Protein AF-A0A0F9MZQ5-F1 (afdb_monomer)

Structure (mmCIF, N/CA/C/O backbone):
data_AF-A0A0F9MZQ5-F1
#
_entry.id   AF-A0A0F9MZQ5-F1
#
loop_
_atom_site.group_PDB
_atom_site.id
_atom_site.type_symbol
_atom_site.label_atom_id
_atom_site.label_alt_id
_atom_site.label_comp_id
_atom_site.label_asym_id
_atom_site.label_entity_id
_atom_site.label_seq_id
_atom_site.pdbx_PDB_ins_code
_atom_site.Cartn_x
_atom_site.Cartn_y
_atom_site.Cartn_z
_atom_site.occupancy
_atom_site.B_iso_or_equiv
_atom_site.auth_seq_id
_atom_site.auth_comp_id
_atom_site.auth_asym_id
_atom_site.auth_atom_id
_atom_site.pdbx_PDB_model_num
ATOM 1 N N . MET A 1 1 ? -4.445 -7.885 -7.190 1.00 91.69 1 MET A N 1
ATOM 2 C CA . MET A 1 1 ? -5.001 -6.703 -6.508 1.00 91.69 1 MET A CA 1
ATOM 3 C C . MET A 1 1 ? -4.946 -5.538 -7.471 1.00 91.69 1 MET A C 1
ATOM 5 O O . MET A 1 1 ? -3.877 -5.281 -8.011 1.00 91.69 1 MET A O 1
ATOM 9 N N . THR A 1 2 ? -6.073 -4.876 -7.697 1.00 97.69 2 THR A N 1
ATOM 10 C CA . THR A 1 2 ? -6.176 -3.674 -8.535 1.00 97.69 2 THR A CA 1
ATOM 11 C C . THR A 1 2 ? -5.756 -2.412 -7.760 1.00 97.69 2 THR A C 1
ATOM 13 O O 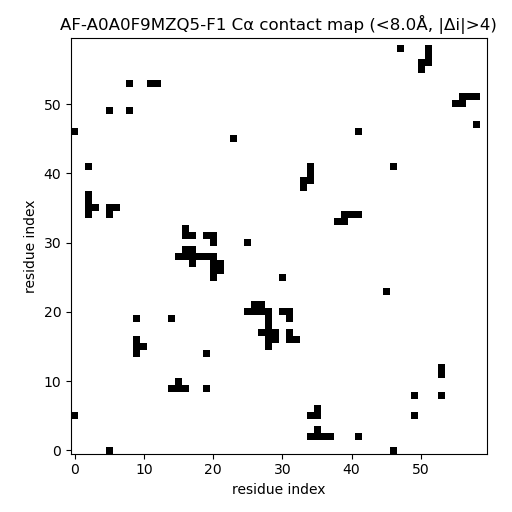. THR A 1 2 ? -5.765 -2.425 -6.523 1.00 97.69 2 THR A O 1
ATOM 16 N N . PRO A 1 3 ? -5.436 -1.294 -8.440 1.00 98.31 3 PRO A N 1
ATOM 17 C CA . PRO A 1 3 ? -5.202 0.006 -7.797 1.00 98.31 3 PRO A CA 1
ATOM 18 C C . PRO A 1 3 ? -6.323 0.432 -6.837 1.00 98.31 3 PRO A C 1
ATOM 20 O O . PRO A 1 3 ? -6.066 0.902 -5.723 1.00 98.31 3 PRO A O 1
ATOM 23 N N . THR A 1 4 ? -7.582 0.214 -7.234 1.00 98.19 4 THR A N 1
ATOM 24 C CA . THR A 1 4 ? -8.761 0.553 -6.423 1.00 98.19 4 THR A CA 1
ATOM 25 C C . THR A 1 4 ? -8.851 -0.315 -5.170 1.00 98.19 4 THR A C 1
ATOM 27 O O . THR A 1 4 ? -9.068 0.215 -4.079 1.00 98.19 4 THR A O 1
ATOM 30 N N . GLU A 1 5 ? -8.626 -1.626 -5.295 1.00 98.12 5 GLU A N 1
ATOM 31 C CA . GLU A 1 5 ? -8.571 -2.546 -4.150 1.00 98.12 5 GLU A CA 1
ATOM 32 C C . GLU A 1 5 ? -7.434 -2.180 -3.191 1.00 98.12 5 GLU A C 1
ATOM 34 O O . GLU A 1 5 ? -7.627 -2.163 -1.975 1.00 98.12 5 GLU A O 1
ATOM 39 N N . PHE A 1 6 ? -6.262 -1.827 -3.723 1.00 98.44 6 PHE A N 1
ATOM 40 C CA . PHE A 1 6 ? -5.112 -1.407 -2.926 1.00 98.44 6 PHE A CA 1
ATOM 41 C C . PHE A 1 6 ? -5.429 -0.143 -2.115 1.00 98.44 6 PHE A C 1
ATOM 43 O O . PHE A 1 6 ? -5.205 -0.091 -0.900 1.00 98.44 6 PHE A O 1
ATOM 50 N N . ARG A 1 7 ? -6.028 0.864 -2.764 1.00 98.56 7 ARG A N 1
ATOM 51 C CA . ARG A 1 7 ? -6.453 2.112 -2.116 1.00 98.56 7 ARG A CA 1
ATOM 52 C C . ARG A 1 7 ? -7.505 1.868 -1.037 1.00 98.56 7 ARG A C 1
ATOM 54 O O . ARG A 1 7 ? -7.431 2.476 0.035 1.00 98.56 7 ARG A O 1
ATOM 61 N N . ALA A 1 8 ? -8.487 1.013 -1.316 1.00 98.44 8 ALA A N 1
ATOM 62 C CA . ALA A 1 8 ? -9.526 0.644 -0.360 1.00 98.44 8 ALA A CA 1
ATOM 63 C C . ALA A 1 8 ? -8.923 -0.068 0.859 1.00 98.44 8 ALA A C 1
ATOM 65 O O . ALA A 1 8 ? -9.174 0.346 1.990 1.00 98.44 8 ALA A O 1
ATOM 66 N N . GLY A 1 9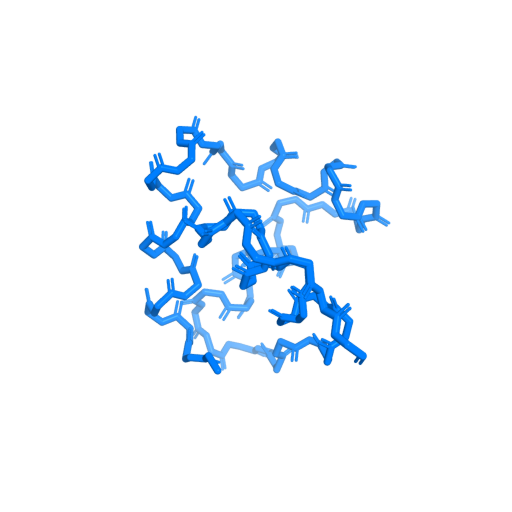 ? -8.041 -1.043 0.633 1.00 98.19 9 GLY A N 1
ATOM 67 C CA . GLY A 1 9 ? -7.335 -1.756 1.692 1.00 98.19 9 GLY A CA 1
ATOM 68 C C . GLY A 1 9 ? -6.514 -0.829 2.588 1.00 98.19 9 GLY A C 1
ATOM 69 O O . GLY A 1 9 ? -6.576 -0.928 3.811 1.00 98.19 9 GLY A O 1
ATOM 70 N N . ARG A 1 10 ? -5.795 0.145 2.012 1.00 98.44 10 ARG A N 1
ATOM 71 C CA . ARG A 1 10 ? -5.024 1.110 2.814 1.00 98.44 10 ARG A CA 1
ATOM 72 C C . ARG A 1 10 ? -5.939 1.936 3.717 1.00 98.44 10 ARG A C 1
ATOM 74 O O . ARG A 1 10 ? -5.600 2.178 4.875 1.00 98.44 10 ARG A O 1
ATOM 81 N N . LYS A 1 11 ? -7.080 2.383 3.183 1.00 98.44 11 LYS A N 1
ATOM 82 C CA . LYS A 1 11 ? -8.081 3.135 3.948 1.00 98.44 11 LYS A CA 1
ATOM 83 C C . LYS A 1 11 ? -8.706 2.286 5.055 1.00 98.44 11 LYS A C 1
ATOM 85 O O . LYS A 1 11 ? -8.863 2.797 6.156 1.00 98.44 11 LYS A O 1
ATOM 90 N N . GLN A 1 12 ? -9.003 1.014 4.789 1.00 98.06 12 GLN A N 1
ATOM 91 C CA . GLN A 1 12 ? -9.513 0.070 5.788 1.00 98.06 12 GLN A CA 1
ATOM 92 C C . GLN A 1 12 ? -8.536 -0.105 6.959 1.00 98.06 12 GLN A C 1
ATOM 94 O O . GLN A 1 12 ? -8.960 -0.170 8.106 1.00 98.06 12 GLN A O 1
ATOM 99 N N . LEU A 1 13 ? -7.230 -0.112 6.682 1.00 97.69 13 LEU A N 1
ATOM 100 C CA . LEU A 1 13 ? -6.178 -0.164 7.703 1.00 97.69 13 LEU A CA 1
ATOM 101 C C . LEU A 1 13 ? -5.976 1.169 8.455 1.00 97.69 13 LEU A C 1
ATOM 103 O O . LEU A 1 13 ? -5.111 1.251 9.323 1.00 97.69 13 LEU A O 1
ATOM 107 N N . GLY A 1 14 ? -6.708 2.236 8.109 1.00 98.31 14 GLY A N 1
ATOM 108 C CA . GLY A 1 14 ? -6.547 3.562 8.718 1.00 98.31 14 GLY A CA 1
ATOM 109 C C . GLY A 1 14 ? -5.224 4.254 8.368 1.00 98.31 14 GLY A C 1
ATOM 110 O O . GLY A 1 14 ? -4.814 5.198 9.042 1.00 98.31 14 GLY A O 1
ATOM 111 N N . LEU A 1 15 ? -4.528 3.802 7.319 1.00 98.25 15 LEU A N 1
ATOM 112 C CA . LEU A 1 15 ? -3.187 4.281 6.989 1.00 98.25 15 LEU A CA 1
ATOM 113 C C . LEU A 1 15 ? -3.219 5.440 5.984 1.00 98.25 15 LEU A C 1
ATOM 115 O O . LEU A 1 15 ? -3.876 5.397 4.939 1.00 98.25 15 LEU A O 1
ATOM 119 N N . SER A 1 16 ? -2.410 6.469 6.239 1.00 98.56 16 SER A N 1
ATOM 120 C CA . SER A 1 16 ? -2.058 7.448 5.206 1.00 98.56 16 SER A CA 1
ATOM 121 C C . SER A 1 16 ? -1.121 6.822 4.162 1.00 98.56 16 SER A C 1
ATOM 123 O O . SER A 1 16 ? -0.476 5.804 4.417 1.00 98.56 16 SER A O 1
ATOM 125 N N . GLN A 1 17 ? -0.996 7.438 2.981 1.00 98.50 17 GLN A N 1
ATOM 126 C CA . GLN A 1 17 ? -0.036 6.983 1.961 1.00 98.50 17 GLN A CA 1
ATOM 127 C C . GLN A 1 17 ? 1.407 6.977 2.496 1.00 98.50 17 GLN A C 1
ATOM 129 O O . GLN A 1 17 ? 2.162 6.051 2.219 1.00 98.50 17 GLN A O 1
ATOM 134 N N . ASN A 1 18 ? 1.783 7.971 3.310 1.00 98.50 18 ASN A N 1
ATOM 135 C CA . ASN A 1 18 ? 3.105 8.030 3.939 1.00 98.50 18 ASN A CA 1
ATOM 136 C C . ASN A 1 18 ? 3.294 6.952 5.014 1.00 98.50 18 ASN A C 1
ATOM 138 O O . ASN A 1 18 ? 4.380 6.387 5.119 1.00 98.50 18 ASN A O 1
ATOM 142 N N . ALA A 1 19 ? 2.258 6.647 5.800 1.00 98.44 19 ALA A N 1
ATOM 143 C CA . ALA A 1 19 ? 2.325 5.574 6.789 1.00 98.44 19 ALA A CA 1
ATOM 144 C C . ALA A 1 19 ? 2.510 4.207 6.111 1.00 98.44 19 ALA A C 1
ATOM 146 O O . ALA A 1 19 ? 3.385 3.442 6.510 1.00 98.44 19 ALA A O 1
ATOM 147 N N . LEU A 1 20 ? 1.765 3.942 5.031 1.00 98.31 20 LEU A N 1
ATOM 148 C CA . LEU A 1 20 ? 1.927 2.708 4.260 1.00 98.31 20 LEU A CA 1
ATOM 149 C C . LEU A 1 20 ? 3.301 2.630 3.578 1.00 98.31 20 LEU A C 1
ATOM 151 O O . LEU A 1 20 ? 3.921 1.570 3.568 1.00 98.31 20 LEU A O 1
ATOM 155 N N . ALA A 1 21 ? 3.815 3.752 3.062 1.00 98.38 21 ALA A N 1
ATOM 156 C CA . ALA A 1 21 ? 5.150 3.798 2.472 1.00 98.38 21 ALA A CA 1
ATOM 157 C C . ALA A 1 21 ? 6.241 3.398 3.479 1.00 98.38 21 ALA A C 1
ATOM 159 O O . ALA A 1 21 ? 7.127 2.615 3.146 1.00 98.38 21 ALA A O 1
ATOM 160 N N . ARG A 1 22 ? 6.138 3.879 4.727 1.00 98.12 22 ARG A N 1
ATOM 161 C CA . ARG A 1 22 ? 7.037 3.486 5.825 1.00 98.12 22 ARG A CA 1
ATOM 162 C C . ARG A 1 22 ? 6.899 2.003 6.165 1.00 98.12 22 ARG A C 1
ATOM 164 O O . ARG A 1 22 ? 7.917 1.330 6.299 1.00 98.12 22 ARG A O 1
ATOM 171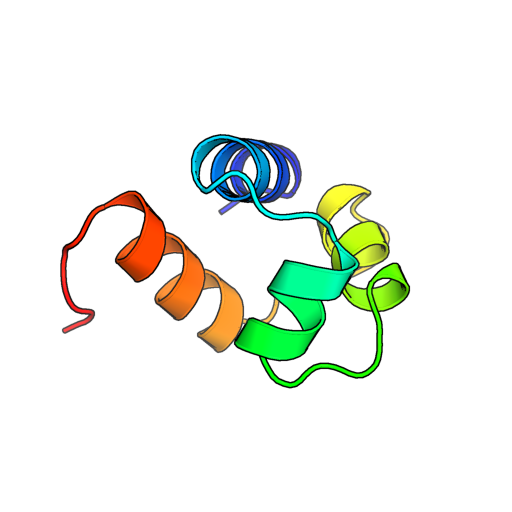 N N . LEU A 1 23 ? 5.668 1.491 6.252 1.00 97.75 23 LEU A N 1
ATOM 172 C CA . LEU A 1 23 ? 5.399 0.077 6.535 1.00 97.75 23 LEU A CA 1
ATOM 173 C C . LEU A 1 23 ? 6.050 -0.846 5.494 1.00 97.75 23 LEU A C 1
ATOM 175 O O . LEU A 1 23 ? 6.692 -1.827 5.855 1.00 97.75 23 LEU A O 1
ATOM 179 N N . PHE A 1 24 ? 5.938 -0.501 4.210 1.00 97.25 24 PHE A N 1
ATOM 180 C CA . PHE A 1 24 ? 6.519 -1.269 3.103 1.00 97.25 24 PHE A CA 1
ATOM 181 C C . PHE A 1 24 ? 7.965 -0.896 2.766 1.00 97.25 24 PHE A C 1
ATOM 183 O O . PHE A 1 24 ? 8.518 -1.434 1.810 1.00 97.25 24 PHE A O 1
ATOM 190 N N . ARG A 1 25 ? 8.587 0.004 3.539 1.00 96.94 25 ARG A N 1
ATOM 191 C CA . ARG A 1 25 ? 9.961 0.487 3.323 1.00 96.94 25 ARG A CA 1
ATOM 192 C C . ARG A 1 25 ? 10.212 0.970 1.889 1.00 96.94 25 ARG A C 1
ATOM 194 O O . ARG A 1 25 ? 11.266 0.717 1.311 1.00 96.94 25 ARG A O 1
ATOM 201 N N . VAL A 1 26 ? 9.245 1.688 1.319 1.00 96.31 26 VAL A N 1
ATOM 202 C CA . VAL A 1 26 ? 9.388 2.343 0.013 1.00 96.31 26 VAL A CA 1
ATOM 203 C C . VAL A 1 26 ? 9.613 3.842 0.161 1.00 96.31 26 VAL A C 1
ATOM 205 O O . VAL A 1 26 ? 9.294 4.444 1.184 1.00 96.31 26 VAL A O 1
ATOM 208 N N . SER A 1 27 ? 10.166 4.444 -0.891 1.00 87.75 27 SER A N 1
ATOM 209 C CA . SER A 1 27 ? 10.754 5.787 -0.871 1.00 87.75 27 SER A CA 1
ATOM 210 C C . SER A 1 27 ? 9.858 6.895 -0.304 1.00 87.75 27 SER A C 1
ATOM 212 O O . SER A 1 27 ? 10.344 7.726 0.455 1.00 87.75 27 SER A O 1
ATOM 214 N N . ALA A 1 28 ? 8.572 6.945 -0.667 1.00 93.62 28 ALA A N 1
ATOM 215 C CA . ALA A 1 28 ? 7.649 7.978 -0.190 1.00 93.62 28 ALA A CA 1
ATOM 216 C C . ALA A 1 28 ? 6.180 7.618 -0.450 1.00 93.62 28 ALA A C 1
ATOM 218 O O . ALA A 1 28 ? 5.870 6.761 -1.281 1.00 93.62 28 ALA A O 1
ATOM 219 N N . GLY A 1 29 ? 5.254 8.372 0.158 1.00 96.12 29 GLY A N 1
ATOM 220 C CA . GLY A 1 29 ? 3.822 8.287 -0.151 1.00 96.12 29 GLY A CA 1
ATOM 221 C C . GLY A 1 29 ? 3.487 8.557 -1.623 1.00 96.12 29 GLY A C 1
ATOM 222 O O . GLY A 1 29 ? 2.492 8.040 -2.118 1.00 96.12 29 GLY A O 1
ATOM 223 N N . ARG A 1 30 ? 4.343 9.276 -2.370 1.00 97.56 30 ARG A N 1
ATOM 224 C CA . ARG A 1 30 ? 4.190 9.438 -3.828 1.00 97.56 30 ARG A CA 1
ATOM 225 C C . ARG A 1 30 ? 4.286 8.104 -4.576 1.00 97.56 30 ARG A C 1
ATOM 227 O O . ARG A 1 30 ? 3.565 7.918 -5.548 1.00 97.56 30 ARG A O 1
ATOM 234 N N . THR A 1 31 ? 5.122 7.172 -4.118 1.00 98.06 31 THR A N 1
ATOM 235 C CA . THR A 1 31 ? 5.204 5.819 -4.693 1.00 98.06 31 THR A CA 1
ATOM 236 C C . THR A 1 31 ? 3.895 5.066 -4.477 1.00 98.06 31 THR A C 1
ATOM 238 O O . THR A 1 31 ? 3.352 4.506 -5.421 1.00 98.06 31 THR A O 1
ATOM 241 N N . VAL A 1 32 ? 3.333 5.156 -3.269 1.00 98.25 32 VAL A N 1
ATOM 242 C CA . VAL A 1 32 ? 2.019 4.583 -2.942 1.00 98.25 32 VAL A CA 1
ATOM 243 C C . VAL A 1 32 ? 0.909 5.212 -3.786 1.00 98.25 32 VAL A C 1
ATOM 245 O O . VAL A 1 32 ? 0.069 4.501 -4.321 1.00 98.25 32 VAL A O 1
ATOM 248 N N . ARG A 1 33 ? 0.916 6.537 -3.965 1.00 98.25 33 ARG A N 1
ATOM 249 C CA . ARG A 1 33 ? -0.050 7.224 -4.830 1.00 98.25 33 ARG A CA 1
ATOM 250 C C . ARG A 1 33 ? 0.009 6.711 -6.271 1.00 98.25 33 ARG A C 1
ATOM 252 O O . ARG A 1 33 ? -1.042 6.490 -6.851 1.00 98.25 33 ARG A O 1
ATOM 259 N N . ARG A 1 34 ? 1.207 6.513 -6.833 1.00 98.44 34 ARG A N 1
ATOM 260 C CA . ARG A 1 34 ? 1.368 6.005 -8.207 1.00 98.44 34 ARG A CA 1
ATOM 261 C C . ARG A 1 34 ? 0.716 4.637 -8.395 1.00 98.44 34 ARG A C 1
ATOM 263 O O . ARG A 1 34 ? 0.046 4.436 -9.397 1.00 98.44 34 ARG A O 1
ATOM 270 N N . TRP A 1 35 ? 0.845 3.755 -7.404 1.00 98.25 35 TRP A N 1
ATOM 271 C CA . TRP A 1 35 ? 0.156 2.460 -7.380 1.00 98.25 35 TRP A CA 1
ATOM 272 C C . TRP A 1 35 ? -1.367 2.596 -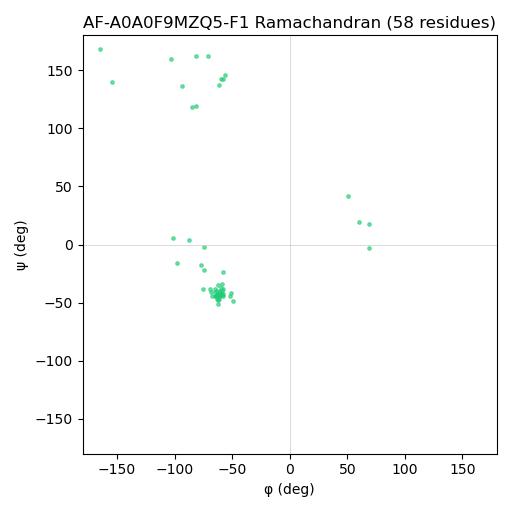7.326 1.00 98.25 35 TRP A C 1
ATOM 274 O O . TRP A 1 35 ? -2.076 1.853 -7.987 1.00 98.25 35 TRP A O 1
ATOM 284 N N . GLU A 1 36 ? -1.884 3.546 -6.545 1.00 98.31 36 GLU A N 1
ATOM 285 C CA . GLU A 1 36 ? -3.330 3.784 -6.410 1.00 98.31 36 GLU A CA 1
ATOM 286 C C . GLU A 1 36 ? -3.962 4.480 -7.619 1.00 98.31 36 GLU A C 1
ATOM 288 O O . GLU A 1 36 ? -5.180 4.422 -7.783 1.00 98.31 36 GLU A O 1
ATOM 293 N N . CYS A 1 37 ? -3.154 5.179 -8.415 1.00 98.06 37 CYS A N 1
ATOM 294 C CA . CYS A 1 37 ? -3.575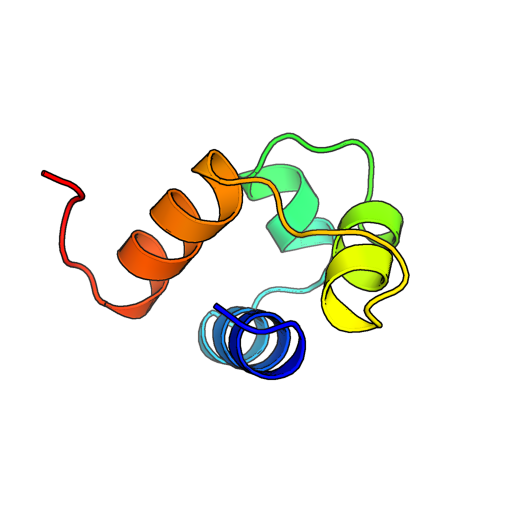 5.933 -9.594 1.00 98.06 37 CYS A CA 1
ATOM 295 C C . CYS A 1 37 ? -3.283 5.204 -10.911 1.00 98.06 37 CYS A C 1
ATOM 297 O O . CYS A 1 37 ? -3.482 5.804 -11.960 1.00 98.06 37 CYS A O 1
ATOM 299 N N . ASP A 1 38 ? -2.809 3.956 -10.856 1.00 97.56 38 ASP A N 1
ATOM 300 C CA . ASP A 1 38 ? -2.426 3.167 -12.037 1.00 97.56 38 ASP A CA 1
ATOM 301 C C . ASP A 1 38 ? -1.301 3.811 -12.879 1.00 97.56 38 ASP A C 1
ATOM 303 O O . ASP A 1 38 ? -1.082 3.483 -14.037 1.00 97.56 38 ASP A O 1
ATOM 307 N N . GLU A 1 39 ? -0.536 4.734 -12.284 1.00 97.88 39 GLU A N 1
ATOM 308 C CA . GLU A 1 39 ? 0.649 5.339 -12.915 1.00 97.88 39 GLU A CA 1
ATOM 309 C C . GLU A 1 39 ? 1.856 4.385 -12.875 1.00 97.88 39 GLU A C 1
ATOM 311 O O . G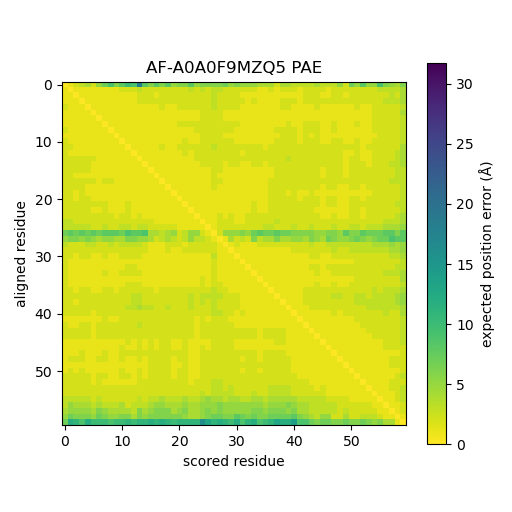LU A 1 39 ? 2.865 4.609 -13.547 1.00 97.88 39 GLU A O 1
ATOM 316 N N . ARG A 1 40 ? 1.805 3.365 -12.009 1.00 96.81 40 ARG A N 1
ATOM 317 C CA . ARG 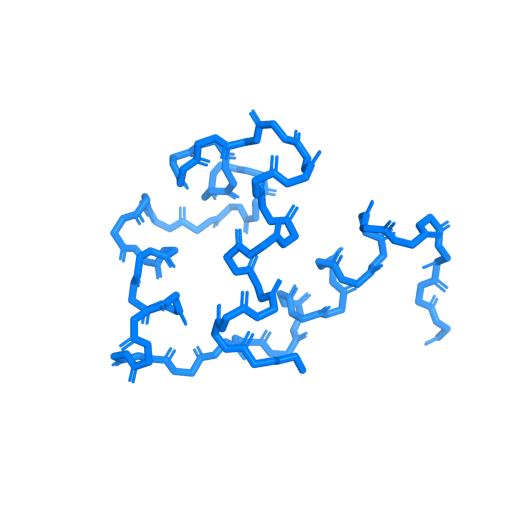A 1 40 ? 2.833 2.332 -11.876 1.00 96.81 40 ARG A CA 1
ATOM 318 C C . ARG A 1 40 ? 2.237 1.048 -11.315 1.00 96.81 40 ARG A C 1
ATOM 320 O O . ARG A 1 40 ? 1.516 1.102 -10.320 1.00 96.81 40 ARG A O 1
ATOM 327 N N . ASP A 1 41 ? 2.680 -0.084 -11.851 1.00 97.94 41 ASP A N 1
ATOM 328 C CA . ASP A 1 41 ? 2.327 -1.405 -11.335 1.00 97.94 41 ASP A CA 1
ATOM 329 C C . ASP A 1 41 ? 2.675 -1.580 -9.853 1.00 97.94 41 ASP A C 1
ATOM 331 O O . ASP A 1 41 ? 3.695 -1.088 -9.344 1.00 97.94 41 ASP A O 1
ATOM 335 N N . ILE A 1 42 ? 1.827 -2.345 -9.168 1.00 98.19 42 ILE A N 1
ATOM 336 C CA . ILE A 1 42 ? 2.017 -2.738 -7.774 1.00 98.19 42 ILE A CA 1
ATOM 337 C C . ILE A 1 42 ? 2.989 -3.926 -7.735 1.00 98.19 42 ILE A C 1
ATOM 339 O O . ILE A 1 42 ? 2.670 -4.982 -8.285 1.00 98.19 42 ILE A O 1
ATOM 343 N N . PRO A 1 43 ? 4.156 -3.820 -7.069 1.00 97.88 43 PRO A N 1
ATOM 344 C CA . PRO A 1 43 ? 5.098 -4.931 -6.995 1.00 97.88 43 PRO A CA 1
ATOM 345 C C . PRO A 1 43 ? 4.478 -6.175 -6.344 1.00 97.88 43 PRO A C 1
ATOM 347 O O . PRO A 1 43 ? 3.769 -6.068 -5.343 1.00 97.88 43 PRO A O 1
ATOM 350 N N . GLY A 1 44 ? 4.810 -7.368 -6.841 1.00 97.50 44 GLY A N 1
ATOM 351 C CA . GLY A 1 44 ? 4.301 -8.640 -6.303 1.00 97.50 44 GLY A CA 1
ATOM 352 C C . GLY A 1 44 ? 4.426 -8.786 -4.774 1.00 97.50 44 GLY A C 1
ATOM 353 O O . GLY A 1 44 ? 3.421 -9.070 -4.121 1.00 97.50 44 GLY A O 1
ATOM 354 N N . PRO A 1 45 ? 5.593 -8.506 -4.157 1.00 96.75 45 PRO A N 1
ATOM 355 C CA . PRO A 1 45 ? 5.737 -8.554 -2.698 1.00 96.75 45 PRO A CA 1
ATOM 356 C C . PRO A 1 45 ? 4.789 -7.604 -1.956 1.00 96.75 45 PRO A C 1
ATOM 358 O O . PRO A 1 45 ? 4.286 -7.934 -0.884 1.00 96.75 45 PRO A O 1
ATOM 361 N N . VAL A 1 46 ? 4.496 -6.441 -2.543 1.00 97.81 46 VAL A N 1
ATOM 362 C CA . VAL A 1 46 ? 3.550 -5.467 -1.988 1.00 97.81 46 VAL A CA 1
ATOM 363 C C . VAL A 1 46 ? 2.123 -6.014 -2.049 1.00 97.81 46 VAL A C 1
ATOM 365 O O . VAL A 1 46 ? 1.394 -5.888 -1.070 1.00 97.81 46 VAL A O 1
ATOM 368 N N . VAL A 1 47 ? 1.735 -6.688 -3.138 1.00 98.06 47 VAL A N 1
ATOM 369 C CA . VAL A 1 47 ? 0.429 -7.368 -3.244 1.00 98.06 47 VAL A CA 1
ATOM 370 C C . VAL A 1 47 ? 0.281 -8.453 -2.175 1.00 98.06 47 VAL A C 1
ATOM 372 O O . VAL A 1 47 ? -0.757 -8.526 -1.514 1.00 98.06 47 VAL A O 1
ATOM 375 N N . VAL A 1 48 ? 1.319 -9.266 -1.968 1.00 97.81 48 VAL A N 1
ATOM 376 C CA . VAL A 1 48 ? 1.330 -10.335 -0.957 1.00 97.81 48 VAL A CA 1
ATOM 377 C C . VAL A 1 48 ? 1.186 -9.761 0.455 1.00 97.81 48 VAL A C 1
ATOM 379 O O . VAL A 1 48 ? 0.299 -10.178 1.202 1.00 97.81 48 VAL A O 1
ATOM 382 N N . LEU A 1 49 ? 2.006 -8.765 0.809 1.00 97.44 49 LEU A N 1
ATOM 383 C CA . LEU A 1 49 ? 1.95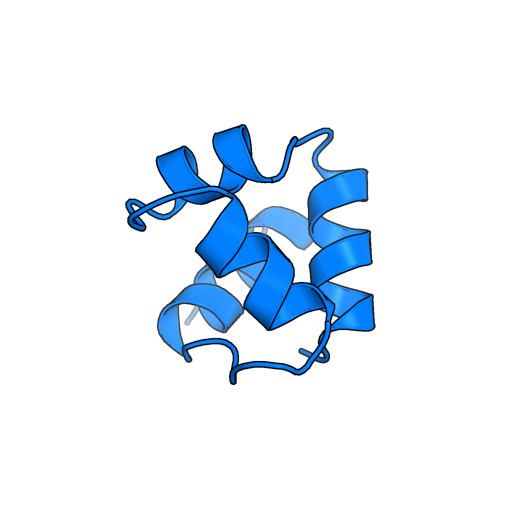1 -8.109 2.118 1.00 97.44 49 LEU A CA 1
ATOM 384 C C . LEU A 1 49 ? 0.605 -7.420 2.352 1.00 97.44 49 LEU A C 1
ATOM 386 O O . LEU A 1 49 ? 0.023 -7.560 3.424 1.00 97.44 49 LEU A O 1
ATOM 390 N N . MET A 1 50 ? 0.084 -6.710 1.351 1.00 97.94 50 MET A N 1
ATOM 391 C CA . MET A 1 50 ? -1.198 -6.021 1.459 1.00 97.94 50 MET A CA 1
ATOM 392 C C . MET A 1 50 ? -2.353 -7.006 1.668 1.00 97.94 50 MET A C 1
ATOM 394 O O . MET A 1 50 ? -3.200 -6.797 2.534 1.00 97.94 50 MET A O 1
ATOM 398 N N . THR A 1 51 ? -2.352 -8.116 0.927 1.00 97.62 51 THR A N 1
ATOM 399 C CA . THR A 1 51 ? -3.350 -9.184 1.078 1.00 97.62 51 THR A CA 1
ATOM 400 C C . THR A 1 51 ? -3.295 -9.790 2.477 1.00 97.62 51 THR A C 1
ATOM 402 O O . THR A 1 51 ? -4.337 -9.982 3.106 1.00 97.62 51 THR A O 1
ATOM 405 N N . TRP A 1 52 ? -2.095 -10.042 3.002 1.00 97.62 52 TRP A N 1
ATOM 406 C CA . TRP A 1 52 ? -1.933 -10.538 4.365 1.00 97.62 52 TRP A CA 1
ATOM 407 C C . TRP A 1 52 ? -2.467 -9.545 5.404 1.00 97.62 52 TRP A C 1
ATOM 409 O O . TRP A 1 52 ? -3.254 -9.939 6.262 1.00 97.62 52 TRP A O 1
ATOM 419 N N . LEU A 1 53 ? -2.113 -8.260 5.304 1.00 97.19 53 LEU A N 1
ATOM 420 C CA . LEU A 1 53 ? -2.560 -7.228 6.247 1.00 97.19 53 LEU A CA 1
ATOM 421 C C . LEU A 1 53 ? -4.086 -7.068 6.278 1.00 97.19 53 LEU A C 1
ATOM 423 O O . LEU A 1 53 ? -4.653 -6.896 7.352 1.00 97.19 53 LEU A O 1
ATOM 427 N N . ILE A 1 54 ? -4.752 -7.137 5.121 1.00 96.88 54 ILE A N 1
ATOM 428 C CA . ILE A 1 54 ? -6.212 -6.969 5.024 1.00 96.88 54 ILE A CA 1
ATOM 429 C C . ILE A 1 54 ? -6.958 -8.215 5.514 1.00 96.88 54 ILE A C 1
ATOM 431 O O . ILE A 1 54 ? -8.011 -8.106 6.136 1.00 96.88 54 ILE A O 1
ATOM 435 N N . THR A 1 55 ? -6.441 -9.409 5.213 1.00 96.19 55 THR A N 1
ATOM 436 C CA . THR A 1 55 ? -7.164 -10.669 5.466 1.00 96.19 55 THR A CA 1
ATOM 437 C C . THR A 1 55 ? -6.759 -11.368 6.761 1.00 96.19 55 THR A C 1
ATOM 439 O O . THR A 1 55 ? -7.435 -12.305 7.181 1.00 96.19 55 THR A O 1
ATOM 442 N N . GLY A 1 56 ? -5.620 -10.998 7.351 1.00 96.25 56 GLY A N 1
ATOM 443 C CA . GLY A 1 56 ? -4.987 -11.719 8.458 1.00 96.25 56 GLY A CA 1
ATOM 444 C C . GLY A 1 56 ? -4.407 -13.089 8.072 1.00 96.25 56 GLY A C 1
ATOM 445 O O . GLY A 1 56 ? -3.776 -13.744 8.902 1.00 96.25 56 GLY A O 1
ATOM 446 N N . LYS A 1 57 ? -4.572 -13.536 6.818 1.00 95.12 57 LYS A N 1
ATOM 447 C CA . LYS A 1 57 ? -4.096 -14.841 6.342 1.00 95.12 57 LYS A CA 1
ATOM 448 C C . LYS A 1 57 ? -2.641 -14.737 5.905 1.00 95.12 57 LYS A C 1
ATOM 450 O O . LYS A 1 57 ? -2.325 -13.992 4.979 1.00 95.12 57 LYS A O 1
ATOM 455 N N . ARG A 1 58 ? -1.759 -15.493 6.564 1.00 93.38 58 ARG A N 1
ATOM 456 C CA . ARG A 1 58 ? -0.342 -15.543 6.186 1.00 93.38 58 ARG A CA 1
ATOM 457 C C . ARG A 1 58 ? -0.193 -16.091 4.757 1.00 93.38 58 ARG A C 1
ATOM 459 O O . ARG A 1 58 ? -0.874 -17.069 4.433 1.00 93.38 58 ARG A O 1
ATOM 466 N N . PRO A 1 59 ? 0.684 -15.498 3.929 1.00 88.88 59 PRO A N 1
ATOM 467 C CA . PRO A 1 59 ? 1.049 -16.063 2.634 1.00 88.88 59 PRO A CA 1
ATOM 468 C C . PRO A 1 59 ? 1.620 -17.476 2.813 1.00 88.88 59 PRO A C 1
ATOM 470 O O . PRO A 1 59 ? 2.297 -17.731 3.811 1.00 88.88 59 PRO A O 1
ATOM 473 N N . ARG A 1 60 ? 1.305 -18.378 1.880 1.00 81.38 60 ARG A N 1
ATOM 474 C CA . ARG A 1 60 ? 1.846 -19.743 1.834 1.00 81.38 60 ARG A CA 1
ATOM 475 C C . ARG A 1 60 ? 3.061 -19.808 0.926 1.00 81.38 60 ARG A C 1
ATOM 477 O O . ARG A 1 60 ? 3.066 -19.040 -0.062 1.00 81.38 60 ARG A O 1
#

Secondary structure (DSSP, 8-state):
--HHHHHHHHHHTT--HHHHHHHTT-S-HHHHHHHHTTSSPPPHHHHHHHHHHHH-PPP-

Nearest PDB structures (foldseek):
  7ezy-assembly1_B  TM=9.180E-01  e=2.560E-02  Oceanimonas smirnovii
  7vjo-assembly1_B  TM=9.232E-01  e=3.531E-02  Pectobacterium phage ZF40
  7n10-assembly1_B  TM=7.327E-01  e=3.141E-01  Streptococcus mutans UA159
  7n1n-assembly1_B  TM=7.214E-01  e=3.349E-01  Streptococcus mutans UA159
  5jub-assembly1_B  TM=7.264E-01  e=5.601E-01  Streptococcus thermophilus LMD-9

Mean predicted aligned error: 2.05 Å

InterPro domains:
  IPR001387 Cro/C1-type, helix-turn-helix domain [cd00093] (6-42)
  IPR010982 Lambda repressor-like, DNA-binding domain superfamily [G3DSA:1.10.260.40] (1-59)
  IPR010982 Lambda repressor-like, DNA-binding domain superfamily [SSF47413] (1-50)

Foldseek 3Di:
DALCVLVVLCVVVVHQLQRVCVVVVHDGSVVNVCRNVVVDPDDPVNVQVSCCSRPVDHDD

Organism: NCBI:txid412755

pLDDT: mean 96.94, std 2.92, range [81.38, 98.56]

Sequence (60 aa):
MTPTEFRAGRKQLGLSQNALARLFRVSAGRTVRRWECDERDIPGPVVVLMTWLITGKRPR

Solvent-accessible surface area (backbone atoms only — not comparable to full-atom values): 3523 Å² total; per-residue (Å²): 131,52,33,65,56,51,48,50,49,38,54,74,71,72,44,50,51,53,56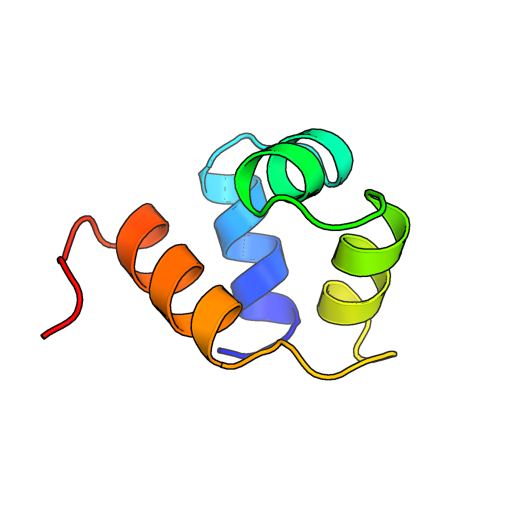,49,14,59,74,71,73,44,98,37,28,66,59,46,47,29,27,46,67,68,75,36,86,73,53,67,70,56,51,53,52,50,52,23,72,74,67,73,51,77,84,129

Radius of gyration: 10.46 Å; Cα contacts (8 Å, |Δi|>4): 56; chains: 1; bounding box: 20×29×22 Å